Protein AF-A0A9Q6F249-F1 (afdb_monomer)

pLDDT: mean 88.95, std 7.9, range [50.56, 95.81]

Mean predicted aligned error: 3.83 Å

Radius of gyration: 11.35 Å; Cα contacts (8 Å, |Δi|>4): 78; chains: 1; bounding box: 26×22×31 Å

Foldseek 3Di:
DAALQPRHDDPDDWDWAWDDDPPDIDITTHDPVLNVVLVVCCVVPVPPPDRVRSCVVSSSDDD

Structure (mmCIF, N/CA/C/O backbone):
data_AF-A0A9Q6F249-F1
#
_entry.id   AF-A0A9Q6F249-F1
#
loop_
_atom_site.group_PDB
_atom_site.id
_atom_site.type_symbol
_atom_site.label_atom_id
_atom_site.label_alt_id
_atom_site.label_comp_id
_atom_site.label_asym_id
_atom_site.label_entity_id
_atom_site.label_seq_id
_atom_site.pdbx_PDB_ins_code
_atom_site.Cartn_x
_atom_site.Cartn_y
_atom_site.Cartn_z
_atom_site.occupancy
_atom_site.B_iso_or_equiv
_atom_site.auth_seq_id
_atom_site.auth_comp_id
_atom_site.auth_asym_id
_atom_site.auth_atom_id
_atom_site.pdbx_PDB_model_num
ATOM 1 N N . MET A 1 1 ? 3.498 5.544 -16.367 1.00 86.69 1 MET A N 1
ATOM 2 C CA . MET A 1 1 ? 2.788 5.562 -15.068 1.00 86.69 1 MET A CA 1
ATOM 3 C C . MET A 1 1 ? 3.831 5.713 -13.973 1.00 86.69 1 MET A C 1
ATOM 5 O O . MET A 1 1 ? 4.931 5.209 -14.161 1.00 86.69 1 MET 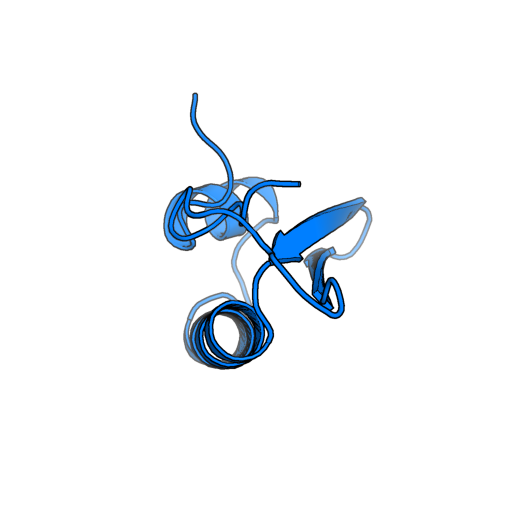A O 1
ATOM 9 N N . GLU A 1 2 ? 3.535 6.422 -12.888 1.00 92.81 2 GLU A N 1
ATOM 10 C CA . GLU A 1 2 ? 4.473 6.603 -11.770 1.00 92.81 2 GLU A CA 1
ATOM 11 C C . GLU A 1 2 ? 4.176 5.617 -10.642 1.00 92.81 2 GLU A C 1
ATOM 13 O O . GLU A 1 2 ? 3.021 5.262 -10.396 1.00 92.81 2 GLU A O 1
ATOM 18 N N . CYS A 1 3 ? 5.223 5.176 -9.952 1.00 93.62 3 CYS A N 1
ATOM 19 C CA . CYS A 1 3 ? 5.095 4.383 -8.743 1.00 93.62 3 CYS A CA 1
ATOM 20 C C . CYS A 1 3 ? 4.604 5.264 -7.599 1.00 93.62 3 CYS A C 1
ATOM 22 O O . CYS A 1 3 ? 5.250 6.242 -7.229 1.00 93.62 3 CYS A O 1
ATOM 24 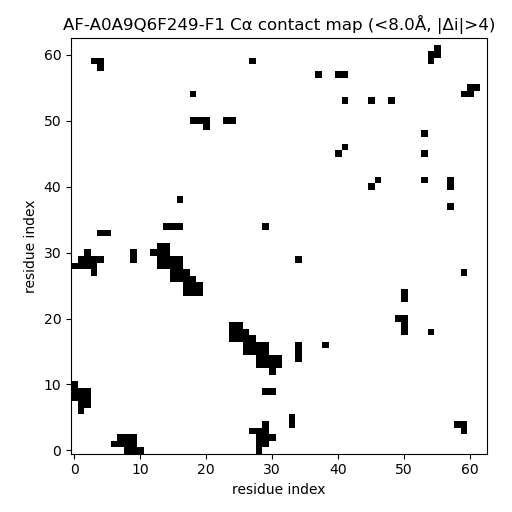N N . THR A 1 4 ? 3.489 4.881 -6.983 1.00 93.50 4 THR A N 1
ATOM 25 C CA . THR A 1 4 ? 2.880 5.644 -5.881 1.00 93.50 4 THR A CA 1
ATOM 26 C C . THR A 1 4 ? 3.839 5.799 -4.695 1.00 93.50 4 THR A C 1
ATOM 28 O O . THR A 1 4 ? 3.809 6.813 -4.003 1.00 93.50 4 THR A O 1
ATOM 31 N N . LYS A 1 5 ? 4.719 4.811 -4.483 1.00 91.06 5 LYS A N 1
ATOM 32 C CA . LYS A 1 5 ? 5.659 4.771 -3.359 1.00 91.06 5 LYS A CA 1
ATOM 33 C C . LYS A 1 5 ? 6.872 5.685 -3.543 1.00 91.06 5 LYS A C 1
ATOM 35 O O . LYS A 1 5 ? 7.146 6.504 -2.674 1.00 91.06 5 LYS A O 1
ATOM 40 N N . CYS A 1 6 ? 7.629 5.503 -4.627 1.00 92.56 6 CYS A N 1
ATOM 41 C CA . CYS A 1 6 ? 8.898 6.207 -4.850 1.00 92.56 6 CYS A CA 1
ATOM 42 C C . CYS A 1 6 ? 8.789 7.381 -5.830 1.00 92.56 6 CYS A C 1
ATOM 44 O O . CYS A 1 6 ? 9.753 8.119 -5.981 1.00 92.56 6 CYS A O 1
ATOM 46 N N . ARG A 1 7 ? 7.630 7.569 -6.479 1.00 91.81 7 ARG A N 1
ATOM 47 C CA . ARG A 1 7 ? 7.364 8.605 -7.497 1.00 91.81 7 ARG A CA 1
ATOM 48 C C . ARG A 1 7 ? 8.191 8.482 -8.779 1.00 91.81 7 ARG A C 1
ATOM 50 O O . ARG A 1 7 ? 8.070 9.315 -9.666 1.00 91.81 7 ARG A O 1
ATOM 57 N N . GLU A 1 8 ? 8.975 7.418 -8.926 1.00 94.31 8 GLU A N 1
ATOM 58 C CA . GLU A 1 8 ? 9.713 7.139 -10.157 1.00 94.31 8 GLU A CA 1
ATOM 59 C C . GLU A 1 8 ? 8.827 6.480 -11.222 1.00 94.31 8 GLU A C 1
ATOM 61 O O . GLU A 1 8 ? 7.806 5.845 -10.931 1.00 94.31 8 GLU A O 1
ATOM 66 N N . HIS A 1 9 ? 9.242 6.597 -12.483 1.00 95.06 9 HIS A N 1
ATOM 67 C CA . HIS A 1 9 ? 8.537 6.009 -13.615 1.00 95.06 9 HIS A CA 1
ATOM 68 C C . HIS A 1 9 ? 8.563 4.471 -13.576 1.00 95.06 9 HIS A C 1
ATOM 70 O O . HIS A 1 9 ? 9.609 3.847 -13.390 1.00 95.06 9 HIS A O 1
ATOM 76 N N . ILE A 1 10 ? 7.415 3.837 -13.823 1.00 93.69 10 ILE A N 1
ATOM 77 C CA . ILE A 1 10 ? 7.315 2.390 -14.039 1.00 93.69 10 ILE A CA 1
ATOM 78 C C . ILE A 1 10 ? 7.515 2.124 -15.534 1.00 93.69 10 ILE A C 1
ATOM 80 O O . ILE A 1 10 ? 6.575 2.230 -16.318 1.00 93.69 10 ILE A O 1
AT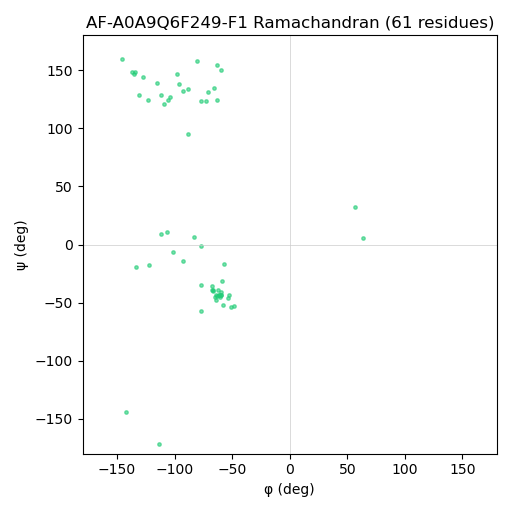OM 84 N N . GLY A 1 11 ? 8.751 1.801 -15.924 1.00 86.56 11 GLY A N 1
ATOM 85 C CA . GLY A 1 11 ? 9.134 1.544 -17.322 1.00 86.56 11 GLY A CA 1
ATOM 86 C C . GLY A 1 11 ? 8.849 0.125 -17.832 1.00 86.56 11 GLY A C 1
ATOM 87 O O . GLY A 1 11 ? 9.276 -0.221 -18.928 1.00 86.56 11 GLY A O 1
ATOM 88 N N . GLY A 1 12 ? 8.177 -0.714 -17.039 1.00 84.81 12 GLY A N 1
ATOM 89 C CA . GLY A 1 12 ? 7.929 -2.126 -17.344 1.00 84.81 12 GLY A CA 1
ATOM 90 C C . GLY A 1 12 ? 6.545 -2.589 -16.891 1.00 84.81 12 GLY A C 1
ATOM 91 O O . GLY A 1 12 ? 5.578 -1.833 -16.953 1.00 84.81 12 GLY A O 1
ATOM 92 N N . ILE A 1 13 ? 6.445 -3.837 -16.423 1.00 86.00 13 ILE A N 1
ATOM 93 C CA . ILE A 1 13 ? 5.188 -4.387 -15.896 1.00 86.00 13 ILE A CA 1
ATOM 94 C C . ILE A 1 13 ? 4.767 -3.592 -14.656 1.00 86.00 13 ILE A C 1
ATOM 96 O O . ILE A 1 13 ? 5.515 -3.490 -13.682 1.00 86.00 13 ILE A O 1
ATOM 100 N N . VAL A 1 14 ? 3.549 -3.056 -14.693 1.00 89.81 14 VAL A N 1
ATOM 101 C CA . VAL A 1 14 ? 2.938 -2.364 -13.558 1.00 89.81 14 VAL A CA 1
ATOM 102 C C . VAL A 1 14 ? 2.437 -3.397 -12.556 1.00 89.81 14 VAL A C 1
ATOM 104 O O . VAL A 1 14 ? 1.627 -4.257 -12.902 1.00 89.81 14 VAL A O 1
ATOM 107 N N . PHE A 1 15 ? 2.907 -3.303 -11.313 1.00 93.19 15 PHE A N 1
ATOM 108 C CA . PHE A 1 15 ? 2.368 -4.074 -10.199 1.00 93.19 15 PHE A CA 1
ATOM 109 C C . PHE A 1 15 ? 1.352 -3.223 -9.444 1.00 93.19 15 PHE A C 1
ATOM 111 O O . PHE A 1 15 ? 1.583 -2.043 -9.196 1.00 93.19 15 PHE A O 1
ATOM 118 N N . TYR A 1 16 ? 0.231 -3.827 -9.061 1.00 91.56 16 TYR A N 1
ATOM 119 C CA . TYR A 1 16 ? -0.782 -3.169 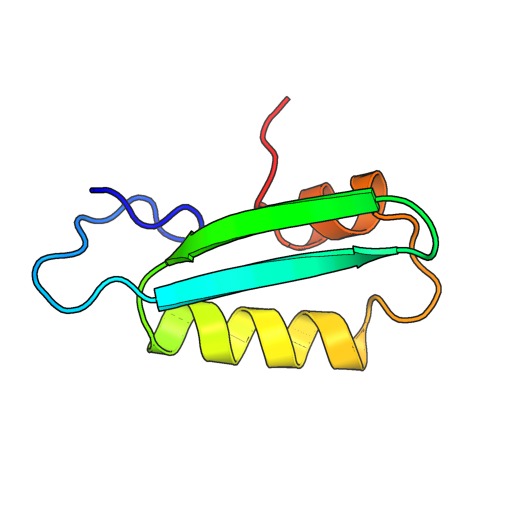-8.245 1.00 91.56 16 TYR A CA 1
ATOM 120 C C . TYR A 1 16 ? -0.778 -3.780 -6.853 1.00 91.56 16 TYR A C 1
ATOM 122 O O . TYR A 1 16 ? -0.990 -4.983 -6.700 1.00 91.56 16 TYR A O 1
ATOM 130 N N . ILE A 1 17 ? -0.543 -2.948 -5.840 1.00 91.62 17 ILE A N 1
ATOM 131 C CA . ILE A 1 17 ? -0.771 -3.345 -4.453 1.00 91.62 17 ILE A CA 1
ATOM 132 C C . ILE A 1 17 ? -2.182 -2.937 -4.046 1.00 91.62 17 ILE A C 1
ATOM 134 O O . ILE A 1 17 ? -2.599 -1.800 -4.274 1.00 91.62 17 ILE A O 1
ATOM 138 N N . ARG A 1 18 ? -2.909 -3.872 -3.435 1.00 91.12 18 ARG A N 1
ATOM 139 C CA . ARG A 1 18 ? -4.237 -3.643 -2.872 1.00 91.12 18 ARG A CA 1
ATOM 140 C C . ARG A 1 18 ? -4.134 -3.582 -1.355 1.00 91.12 18 ARG A C 1
ATOM 142 O O . ARG A 1 18 ? -3.648 -4.527 -0.738 1.00 91.12 18 ARG A O 1
ATOM 149 N N . ILE A 1 19 ? -4.615 -2.492 -0.770 1.00 89.75 19 ILE A N 1
ATOM 150 C CA . ILE A 1 19 ? -4.764 -2.333 0.679 1.00 89.75 19 ILE A CA 1
ATOM 151 C C . ILE A 1 19 ? -6.261 -2.297 0.975 1.00 89.75 19 ILE A C 1
ATOM 153 O O . ILE A 1 19 ? -6.989 -1.551 0.324 1.00 89.75 19 ILE A O 1
ATOM 157 N N . THR A 1 20 ? -6.720 -3.115 1.920 1.00 84.25 20 THR A N 1
ATOM 158 C CA . THR A 1 20 ? -8.143 -3.282 2.242 1.00 84.25 20 THR A CA 1
ATOM 159 C C . THR A 1 20 ? -8.358 -3.309 3.747 1.00 84.25 20 THR A C 1
ATOM 161 O O . THR A 1 20 ? -7.500 -3.803 4.479 1.00 84.25 20 THR A O 1
ATOM 164 N N . ASP A 1 21 ? -9.508 -2.815 4.191 1.00 80.81 21 ASP A N 1
ATOM 165 C CA . ASP A 1 21 ? -10.118 -3.176 5.471 1.00 80.81 21 ASP A CA 1
ATOM 166 C C . ASP A 1 21 ? -11.440 -3.937 5.228 1.00 80.81 21 ASP A C 1
ATOM 168 O O . ASP A 1 21 ? -11.712 -4.340 4.095 1.00 80.81 21 ASP A O 1
ATOM 172 N N . GLU A 1 22 ? -12.233 -4.204 6.274 1.00 72.12 22 GLU A N 1
ATOM 173 C CA . GLU A 1 22 ? -13.453 -5.032 6.194 1.00 72.12 22 GLU A CA 1
ATOM 174 C C . GLU 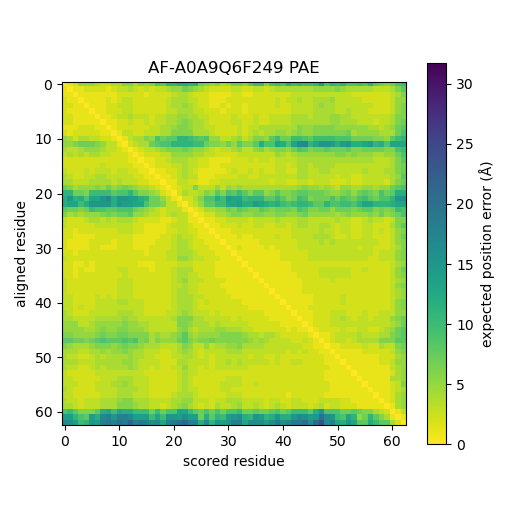A 1 22 ? -14.507 -4.544 5.182 1.00 72.12 22 GLU A C 1
ATOM 176 O O . GLU A 1 22 ? -15.414 -5.309 4.848 1.00 72.12 22 GLU A O 1
ATOM 181 N N . LYS A 1 23 ? -14.444 -3.290 4.713 1.00 71.50 23 LYS A N 1
ATOM 182 C CA . LYS A 1 23 ? -15.493 -2.705 3.857 1.00 71.50 23 LYS A CA 1
ATOM 183 C C . LYS A 1 23 ? -14.965 -1.962 2.639 1.00 71.50 23 LYS A C 1
ATOM 185 O O . LYS A 1 23 ? -15.725 -1.773 1.691 1.00 71.50 23 LYS A O 1
ATOM 190 N N . GLU A 1 24 ? -13.698 -1.561 2.640 1.00 81.06 24 GLU A N 1
ATOM 191 C CA . GLU A 1 24 ? -13.123 -0.740 1.581 1.00 81.06 24 GLU A CA 1
ATOM 192 C C . GLU A 1 24 ? -11.754 -1.259 1.145 1.00 81.06 24 GLU A C 1
ATOM 194 O O . GLU A 1 24 ? -10.966 -1.757 1.948 1.00 81.06 24 GLU A O 1
ATOM 199 N N . TYR A 1 25 ? -11.442 -1.096 -0.141 1.00 82.94 25 TYR A N 1
ATOM 200 C CA . TYR A 1 25 ? -10.113 -1.363 -0.675 1.00 82.94 25 TYR A CA 1
ATOM 201 C C . TYR A 1 25 ? -9.659 -0.241 -1.606 1.00 82.94 25 TYR A C 1
ATOM 203 O O . TYR A 1 25 ? -10.461 0.378 -2.305 1.00 82.94 25 TYR A O 1
ATOM 211 N N . LYS A 1 26 ? -8.348 0.007 -1.633 1.00 89.25 26 LYS A N 1
ATOM 212 C CA . LYS A 1 26 ? -7.692 0.895 -2.597 1.00 89.25 26 LYS A CA 1
ATOM 213 C C . LYS A 1 26 ? -6.538 0.170 -3.275 1.00 89.25 26 LYS A C 1
ATOM 215 O O . LYS A 1 26 ? -5.846 -0.638 -2.652 1.00 89.25 26 LYS A O 1
ATOM 220 N N . GLU A 1 27 ? -6.338 0.468 -4.552 1.00 92.81 27 GLU A N 1
ATOM 221 C CA . GLU A 1 27 ? -5.275 -0.105 -5.376 1.00 92.81 27 GLU A CA 1
ATOM 222 C C . GLU A 1 27 ? -4.294 0.981 -5.807 1.00 92.81 27 GLU A C 1
ATOM 224 O O . GLU A 1 27 ? -4.699 2.085 -6.172 1.00 92.81 27 GLU A O 1
ATOM 229 N N . PHE A 1 28 ? -3.002 0.658 -5.773 1.00 93.00 28 PHE A N 1
ATOM 230 C CA . PHE A 1 28 ? -1.936 1.604 -6.083 1.00 93.00 28 PHE A CA 1
ATOM 231 C C . PHE A 1 28 ? -0.952 0.997 -7.080 1.00 93.00 28 PHE A C 1
ATOM 233 O O . PHE A 1 28 ? -0.438 -0.097 -6.823 1.00 93.00 28 PHE A O 1
ATOM 240 N N . PRO A 1 29 ? -0.643 1.692 -8.190 1.00 94.50 29 PRO A N 1
ATOM 241 C CA . PRO A 1 29 ? 0.417 1.265 -9.086 1.00 94.50 29 PRO A CA 1
ATOM 242 C C . PRO A 1 29 ? 1.780 1.485 -8.428 1.00 94.50 29 PRO A C 1
ATOM 244 O O . PRO A 1 29 ? 2.072 2.566 -7.901 1.00 94.50 29 PRO A O 1
ATOM 247 N N . VAL A 1 30 ? 2.619 0.457 -8.462 1.00 95.19 30 VAL A N 1
ATOM 248 C CA . VAL A 1 30 ? 3.962 0.429 -7.879 1.00 95.19 30 VAL A CA 1
ATOM 249 C C . VAL A 1 30 ? 4.905 -0.416 -8.738 1.00 95.19 30 VAL A C 1
ATOM 251 O O . VAL A 1 30 ? 4.474 -1.267 -9.519 1.00 95.19 30 VAL A O 1
ATOM 254 N N . HIS A 1 31 ? 6.216 -0.211 -8.593 1.00 95.81 31 HIS A N 1
ATOM 255 C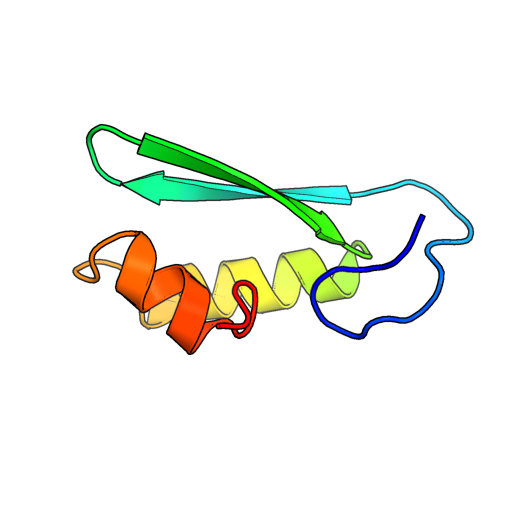 CA . HIS A 1 31 ? 7.185 -1.219 -9.036 1.00 95.81 31 HIS A CA 1
ATOM 256 C C . HIS A 1 31 ? 7.005 -2.503 -8.225 1.00 95.81 31 HIS A C 1
ATOM 258 O O . HIS A 1 31 ? 6.581 -2.452 -7.068 1.00 95.81 31 HIS A O 1
ATOM 264 N N . LYS A 1 32 ? 7.396 -3.645 -8.798 1.00 93.94 32 LYS A N 1
ATOM 265 C CA . LYS A 1 32 ? 7.330 -4.949 -8.122 1.00 93.94 32 LYS A CA 1
ATOM 266 C C . LYS A 1 32 ? 7.994 -4.919 -6.739 1.00 93.94 32 LYS A C 1
ATOM 268 O O . LYS A 1 32 ? 7.343 -5.209 -5.743 1.00 93.94 32 LYS A O 1
ATOM 273 N N . GLU A 1 33 ? 9.249 -4.480 -6.680 1.00 94.31 33 GLU A N 1
ATOM 274 C CA . GLU A 1 33 ? 10.041 -4.416 -5.442 1.00 94.31 33 GLU A CA 1
ATOM 275 C C . GLU A 1 33 ? 9.419 -3.462 -4.410 1.00 94.31 33 GLU A C 1
ATOM 277 O O . GLU A 1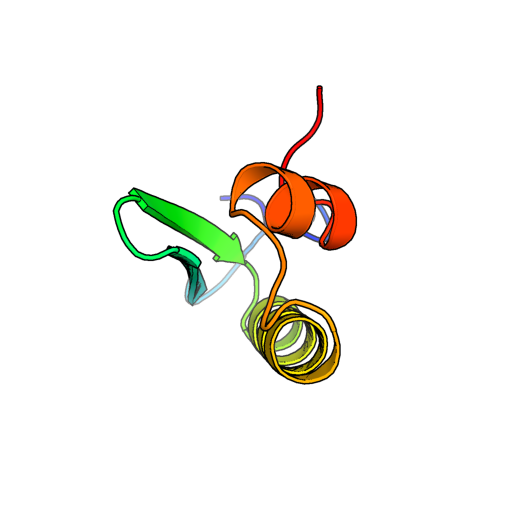 33 ? 9.336 -3.766 -3.220 1.00 94.31 33 GLU A O 1
ATOM 282 N N . CYS A 1 34 ? 8.892 -2.323 -4.875 1.00 94.69 34 CYS A N 1
ATOM 283 C CA . CYS A 1 34 ? 8.165 -1.383 -4.026 1.00 94.69 34 CYS A CA 1
ATOM 284 C C . CYS A 1 34 ? 6.919 -2.029 -3.406 1.00 94.69 34 CYS A C 1
ATOM 286 O O . CYS A 1 34 ? 6.663 -1.821 -2.217 1.00 94.69 34 CYS A O 1
ATOM 288 N N . GLY A 1 35 ? 6.163 -2.793 -4.201 1.00 94.19 35 GLY A N 1
ATOM 289 C CA . GLY A 1 35 ? 4.973 -3.522 -3.766 1.00 94.19 35 GLY A CA 1
ATOM 290 C C . GLY A 1 35 ? 5.283 -4.618 -2.750 1.00 94.19 35 GLY A C 1
ATOM 291 O O . GLY A 1 35 ? 4.620 -4.683 -1.719 1.00 94.19 35 GLY A O 1
ATOM 292 N N . GLU A 1 36 ? 6.320 -5.421 -2.985 1.00 94.62 36 GLU A N 1
ATOM 293 C CA . GLU A 1 36 ? 6.750 -6.483 -2.061 1.00 94.62 36 GLU A CA 1
ATOM 294 C C . GLU A 1 36 ? 7.166 -5.912 -0.694 1.00 94.62 36 GLU A C 1
ATOM 296 O O . GLU A 1 36 ? 6.744 -6.406 0.355 1.00 94.62 36 GLU A O 1
ATOM 301 N N . GLU A 1 37 ? 7.923 -4.811 -0.678 1.00 94.44 37 GLU A N 1
ATOM 302 C CA . GLU A 1 37 ? 8.318 -4.154 0.572 1.00 94.44 37 GLU A CA 1
ATOM 303 C C . GLU A 1 37 ? 7.114 -3.534 1.307 1.00 94.44 37 GLU A C 1
ATOM 305 O O . GLU A 1 37 ? 7.027 -3.602 2.536 1.00 94.44 37 GLU A O 1
ATOM 310 N N . LEU A 1 38 ? 6.167 -2.938 0.572 1.00 94.31 38 LEU A N 1
ATOM 311 C CA . LEU A 1 38 ? 4.928 -2.409 1.154 1.00 94.31 38 LEU A CA 1
ATOM 312 C C . LEU A 1 38 ? 4.068 -3.523 1.751 1.00 94.31 38 LEU A C 1
ATOM 314 O O . LEU A 1 38 ? 3.558 -3.361 2.858 1.00 94.31 38 LEU A O 1
ATO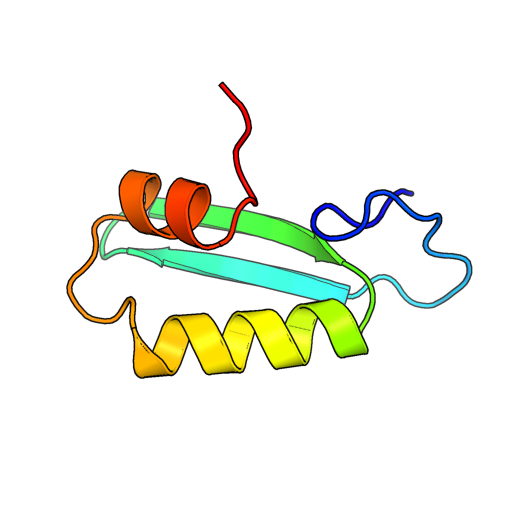M 318 N N . GLN A 1 39 ? 3.933 -4.651 1.053 1.00 93.12 39 GLN A N 1
ATOM 319 C CA . GLN A 1 39 ? 3.174 -5.803 1.531 1.00 93.12 39 GLN A CA 1
ATOM 320 C C . GLN A 1 39 ? 3.763 -6.340 2.837 1.00 93.12 39 GLN A C 1
ATOM 322 O O . GLN A 1 39 ? 3.021 -6.555 3.795 1.00 93.12 39 GLN A O 1
ATOM 327 N N . LYS A 1 40 ? 5.092 -6.485 2.907 1.00 94.38 40 LYS A N 1
ATOM 328 C CA . LYS A 1 40 ? 5.780 -6.909 4.131 1.00 94.38 40 LYS A CA 1
ATOM 329 C C . LYS A 1 40 ? 5.489 -5.960 5.299 1.00 94.38 40 LYS A C 1
ATOM 331 O O . LYS A 1 40 ? 5.007 -6.405 6.337 1.00 94.38 40 LYS A O 1
ATOM 336 N N . LYS A 1 41 ? 5.686 -4.651 5.104 1.00 92.31 41 LYS A N 1
ATOM 337 C CA . LYS A 1 41 ? 5.404 -3.634 6.135 1.00 92.31 41 LYS A CA 1
ATOM 338 C C . LYS A 1 41 ? 3.939 -3.631 6.572 1.00 92.31 41 LYS A C 1
ATOM 340 O O . LYS A 1 41 ? 3.658 -3.498 7.760 1.00 92.31 41 LYS A O 1
ATOM 345 N N . CYS A 1 42 ? 3.014 -3.785 5.626 1.00 92.19 42 CYS A N 1
ATOM 346 C CA . CYS A 1 42 ? 1.582 -3.819 5.904 1.00 92.19 42 CYS A CA 1
ATOM 347 C C . CYS A 1 42 ? 1.206 -5.024 6.780 1.00 92.19 42 CYS A C 1
ATOM 349 O O . CYS A 1 42 ? 0.464 -4.869 7.747 1.00 92.19 42 CYS A O 1
ATOM 351 N N . LEU A 1 43 ? 1.739 -6.212 6.479 1.00 91.06 43 LEU A N 1
ATOM 352 C CA . LEU A 1 43 ? 1.475 -7.426 7.259 1.00 91.06 43 LEU A CA 1
ATOM 353 C C . LEU A 1 43 ? 2.083 -7.365 8.668 1.00 91.06 43 LEU A C 1
ATOM 355 O O . LEU A 1 43 ? 1.478 -7.870 9.610 1.00 91.06 43 LEU A O 1
ATOM 359 N N . GLU A 1 44 ? 3.253 -6.742 8.817 1.00 93.88 44 GLU A N 1
ATOM 360 C CA . GLU A 1 44 ? 3.960 -6.636 10.101 1.00 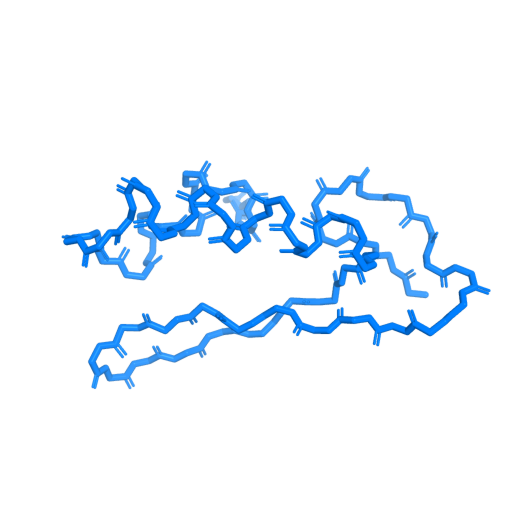93.88 44 GLU A CA 1
ATOM 361 C C . GLU A 1 44 ? 3.358 -5.571 11.032 1.00 93.88 44 GLU A C 1
ATOM 363 O O . GLU A 1 44 ? 3.338 -5.766 12.248 1.00 93.88 44 GLU A O 1
ATOM 368 N N . HIS A 1 45 ? 2.856 -4.455 10.488 1.00 91.75 45 HIS A N 1
ATOM 369 C CA . HIS A 1 45 ? 2.508 -3.278 11.296 1.00 91.75 45 HIS A CA 1
ATOM 370 C C . HIS A 1 45 ? 1.052 -2.820 11.198 1.00 91.75 45 HIS A C 1
ATOM 372 O O . HIS A 1 45 ? 0.607 -2.071 12.065 1.00 91.75 45 HIS A O 1
ATOM 378 N N . CYS A 1 46 ? 0.301 -3.237 10.175 1.00 89.12 46 CYS A N 1
ATOM 379 C CA . CYS A 1 46 ? -0.988 -2.617 9.854 1.00 89.12 46 CYS A CA 1
ATOM 380 C C . CYS A 1 46 ? -2.210 -3.511 10.107 1.00 89.12 46 CYS A C 1
ATOM 382 O O . CYS A 1 46 ? -3.312 -3.123 9.731 1.00 89.12 46 CYS A O 1
ATOM 384 N N . ARG A 1 47 ? -2.046 -4.676 10.755 1.00 86.06 47 ARG A N 1
ATOM 385 C CA . ARG A 1 47 ? -3.120 -5.671 10.952 1.00 86.06 47 ARG A CA 1
ATOM 386 C C . ARG A 1 47 ? -4.398 -5.093 11.570 1.00 86.06 47 ARG A C 1
ATOM 388 O O . ARG A 1 47 ? -5.483 -5.403 11.098 1.00 86.06 47 ARG A O 1
ATOM 395 N N . ASP A 1 48 ? -4.248 -4.242 12.583 1.00 87.38 48 ASP A N 1
ATOM 396 C CA . ASP A 1 48 ? -5.366 -3.643 13.328 1.00 87.38 48 ASP A CA 1
ATOM 397 C C . ASP A 1 48 ? -5.575 -2.155 12.976 1.00 87.38 48 ASP A C 1
ATOM 399 O O . ASP A 1 48 ? -6.295 -1.422 13.661 1.00 87.38 48 ASP A O 1
ATOM 403 N N . MET A 1 49 ? -4.914 -1.665 11.921 1.00 89.12 49 MET A N 1
ATOM 404 C CA . MET A 1 49 ? -5.023 -0.276 11.479 1.00 89.12 49 MET A CA 1
ATOM 405 C C . MET A 1 49 ? -6.190 -0.121 10.498 1.00 89.12 49 MET A C 1
ATOM 407 O O . MET A 1 49 ? -6.328 -0.883 9.547 1.00 89.12 49 MET A O 1
ATOM 411 N N . LYS A 1 50 ? -7.011 0.921 10.692 1.00 89.31 50 LYS A N 1
ATOM 412 C CA . LYS A 1 50 ? -8.023 1.323 9.698 1.00 89.31 50 LYS A CA 1
ATOM 413 C C . LYS A 1 50 ? -7.354 1.687 8.373 1.00 89.31 50 LYS A C 1
ATOM 415 O O . LYS A 1 50 ? -6.249 2.238 8.399 1.00 89.31 50 LYS A O 1
ATOM 420 N N . LEU A 1 51 ? -8.054 1.486 7.252 1.00 89.38 51 LEU A N 1
ATOM 421 C CA . LEU A 1 51 ? -7.523 1.726 5.908 1.00 89.38 51 LEU A CA 1
ATOM 422 C C . LEU A 1 51 ? -6.842 3.095 5.775 1.00 89.38 51 LEU A C 1
ATOM 424 O O . LEU A 1 51 ? -5.671 3.154 5.418 1.00 89.38 51 LEU A O 1
ATOM 428 N N . GLU A 1 52 ? -7.513 4.188 6.143 1.00 89.06 52 GLU A N 1
ATOM 429 C CA . GLU A 1 52 ? -6.949 5.548 6.071 1.00 89.06 52 GLU A CA 1
ATOM 430 C C . GLU A 1 52 ? -5.602 5.681 6.798 1.00 89.06 52 GLU A C 1
ATOM 432 O O . GLU A 1 52 ? -4.634 6.205 6.243 1.00 89.06 52 GLU A O 1
ATOM 437 N N . LYS A 1 53 ? -5.504 5.138 8.019 1.00 89.62 53 LYS A N 1
ATOM 438 C CA . LYS A 1 53 ? -4.263 5.170 8.804 1.00 89.62 53 LYS A CA 1
ATOM 439 C C . LYS A 1 53 ? -3.173 4.311 8.171 1.00 89.62 53 LYS A C 1
ATOM 441 O O . LYS A 1 53 ? -2.015 4.725 8.167 1.00 89.62 53 LYS A O 1
ATOM 446 N N . THR A 1 54 ? -3.528 3.147 7.629 1.00 91.38 54 THR A N 1
ATOM 447 C CA . THR A 1 54 ? -2.592 2.280 6.900 1.00 91.38 54 THR A CA 1
ATOM 448 C C . THR A 1 54 ? -2.007 3.006 5.692 1.00 91.38 54 THR A C 1
ATOM 450 O O . THR A 1 54 ? -0.797 2.968 5.475 1.00 91.38 54 THR A O 1
ATOM 453 N N . LEU A 1 55 ? -2.834 3.721 4.928 1.00 91.62 55 LEU A N 1
ATOM 454 C CA . LEU A 1 55 ? -2.375 4.442 3.742 1.00 91.62 55 LEU A CA 1
ATOM 455 C C . LEU A 1 55 ? -1.425 5.596 4.079 1.00 91.62 55 LEU A C 1
ATOM 457 O O . LEU A 1 55 ? -0.419 5.768 3.388 1.00 91.62 55 LEU A O 1
ATOM 461 N N . ILE A 1 56 ? -1.705 6.347 5.149 1.00 90.81 56 ILE A N 1
ATOM 462 C CA . ILE A 1 56 ? -0.813 7.403 5.653 1.00 90.81 56 ILE A CA 1
ATOM 463 C C . ILE A 1 56 ? 0.511 6.793 6.133 1.00 90.81 56 ILE A C 1
ATOM 465 O O . ILE A 1 56 ? 1.585 7.252 5.745 1.00 90.81 56 ILE A O 1
ATOM 469 N N . PHE A 1 57 ? 0.452 5.717 6.924 1.00 91.31 57 PHE A N 1
ATOM 470 C CA . PHE A 1 57 ? 1.641 5.033 7.443 1.00 91.31 57 PHE A CA 1
ATOM 471 C C . PHE A 1 57 ? 2.552 4.511 6.324 1.00 91.31 57 PHE A C 1
ATOM 473 O O . PHE A 1 57 ? 3.770 4.697 6.361 1.00 91.31 57 PHE A O 1
ATOM 480 N N . LEU A 1 58 ? 1.960 3.905 5.293 1.00 91.25 58 LEU A N 1
ATOM 481 C CA . LEU A 1 58 ? 2.676 3.405 4.120 1.00 91.25 58 LEU A CA 1
ATOM 482 C C . LEU A 1 58 ? 3.083 4.514 3.134 1.00 91.25 58 LEU A C 1
ATOM 484 O O . LEU A 1 58 ? 3.733 4.214 2.131 1.00 91.25 58 LEU A O 1
ATOM 488 N N . LYS A 1 59 ? 2.733 5.780 3.412 1.00 89.75 59 LYS A N 1
ATOM 489 C CA . LYS A 1 59 ? 2.961 6.950 2.544 1.00 89.75 59 LYS A CA 1
ATOM 490 C C . LYS A 1 59 ? 2.340 6.803 1.147 1.00 89.75 59 LYS A C 1
ATOM 492 O O . LYS A 1 59 ? 2.877 7.304 0.162 1.00 89.75 59 LYS A O 1
ATOM 497 N N . LEU A 1 60 ? 1.212 6.099 1.063 1.00 87.44 60 LEU A N 1
ATOM 498 C CA . LEU A 1 60 ? 0.456 5.868 -0.174 1.00 87.44 60 LEU A CA 1
ATOM 499 C C . LEU A 1 60 ? -0.646 6.908 -0.400 1.00 87.44 60 LEU A C 1
ATOM 501 O O . LEU A 1 60 ? -1.170 7.020 -1.505 1.00 87.44 60 LEU A O 1
ATOM 505 N N . TYR A 1 61 ? -0.981 7.677 0.633 1.00 78.38 61 TYR A N 1
ATOM 506 C CA . TYR A 1 61 ? -1.931 8.779 0.576 1.00 78.38 61 TYR A CA 1
ATOM 507 C C . TYR A 1 61 ? -1.221 10.045 1.054 1.00 78.38 61 TYR A C 1
ATOM 509 O O . TYR A 1 61 ? -0.616 10.042 2.126 1.00 78.38 61 TYR A O 1
ATOM 517 N N . LEU A 1 62 ? -1.236 11.082 0.222 1.00 60.28 62 LEU A N 1
ATOM 518 C CA . LEU A 1 62 ? -0.787 12.423 0.585 1.00 60.28 62 LEU A CA 1
ATOM 519 C C . LEU A 1 62 ? -2.052 13.256 0.788 1.00 60.28 62 LEU A C 1
ATOM 521 O O . LEU A 1 62 ? -2.927 13.224 -0.079 1.00 60.28 62 LEU A O 1
ATOM 525 N N . GLU A 1 63 ? -2.153 13.912 1.944 1.00 50.56 63 GLU A N 1
ATOM 526 C CA . GLU A 1 63 ? -3.105 15.010 2.163 1.00 50.56 63 GLU A CA 1
ATOM 527 C C . GLU A 1 63 ? -2.863 16.154 1.171 1.00 50.56 63 GLU A C 1
ATOM 529 O O . GLU A 1 63 ? -1.679 16.413 0.841 1.00 50.56 63 GLU A O 1
#

Organism: NCBI:txid260554

Nearest PDB structures (foldseek):
  4e1r-assembly1_A  TM=6.246E-01  e=2.650E+00  Mycobacterium tuberculosis
  6bok-assembly1_Y  TM=5.957E-01  e=3.937E+00  Thermus thermophilus HB27
  5yug-assembly2_E  TM=4.854E-01  e=5.126E+00  Arabidopsis thaliana
  2g3y-assembly1_A  TM=3.190E-01  e=5.475E+00  Homo sapiens

Secondary structure (DSSP, 8-state):
-B-TTT--B--SPPEEEEEE-SS-EEEEEE-HHHHHHHHHHHHHH-TTS-HHHHHHHTT----

Sequence (63 aa):
MECTKCREHIGGIVFYIRITDEKEYKEFPVHKECGEELQKKCLEHCRDMKLEKTLIFLKLYLE

Solvent-accessible surface area (backbone atoms only — not comparable to full-atom values): 3840 Å² total; per-residue (Å²): 102,55,13,58,74,80,65,46,76,49,92,63,83,79,30,73,42,75,52,66,48,100,87,52,74,52,75,42,50,21,41,58,70,60,36,54,55,48,52,52,50,41,69,77,71,32,80,90,46,56,49,72,59,38,32,47,74,70,50,68,50,81,133